Protein AF-A0A7W8QBM6-F1 (afdb_monomer_lite)

Organism: Paraburkholderia atlantica (NCBI:txid2654982)

Sequence (50 aa):
MIDGINLHPHGHMAMYDGQYWISDFKQWHGFYPGPDYGSARPDYKVYRHD

Foldseek 3Di:
DFAADPVGHRGDDFDDPPPFTDDVHTQPPHDDNDDVCVVVVTDDDDDDDD

Secondary structure (DSSP, 8-state):
-B--BTTBTT-B--EE-SSSEESSSEETTSSSSSHHHHHH---B------

pLDDT: mean 95.47, std 2.97, range [77.75, 97.94]

Radius of gyration: 10.79 Å; chains: 1; bounding box: 26×19×24 Å

Structure (mmCIF, N/CA/C/O backbone):
data_AF-A0A7W8QBM6-F1
#
_entry.id   AF-A0A7W8QBM6-F1
#
loop_
_atom_site.group_PDB
_atom_site.id
_atom_site.type_symbol
_atom_site.label_atom_id
_atom_site.label_alt_id
_atom_site.label_comp_id
_atom_site.label_asym_id
_atom_site.label_entity_id
_atom_site.label_seq_id
_atom_site.pdbx_PDB_ins_code
_atom_site.Cartn_x
_atom_site.Cartn_y
_atom_site.Cartn_z
_atom_site.occupancy
_atom_site.B_iso_or_equiv
_atom_site.auth_seq_id
_atom_site.auth_comp_id
_atom_site.auth_asym_id
_atom_site.auth_atom_id
_atom_site.pdbx_PDB_model_num
ATOM 1 N N . MET A 1 1 ? -4.933 -10.015 0.102 1.00 93.88 1 MET A N 1
ATOM 2 C CA . MET A 1 1 ? -3.836 -10.605 -0.683 1.00 93.88 1 MET A CA 1
ATOM 3 C C . MET A 1 1 ? -3.902 -10.050 -2.085 1.00 93.88 1 MET A C 1
ATOM 5 O O . MET A 1 1 ? -4.970 -10.096 -2.681 1.00 93.88 1 MET A O 1
ATOM 9 N N . ILE A 1 2 ? -2.803 -9.460 -2.526 1.00 95.62 2 ILE A N 1
ATOM 10 C CA . ILE A 1 2 ? -2.581 -8.845 -3.828 1.00 95.62 2 ILE A CA 1
ATOM 11 C C . ILE A 1 2 ? -1.720 -9.814 -4.629 1.00 95.62 2 ILE A C 1
ATOM 13 O O . ILE A 1 2 ? -0.739 -10.327 -4.082 1.00 95.62 2 ILE A O 1
ATOM 17 N N . ASP A 1 3 ? -2.079 -10.054 -5.883 1.00 97.12 3 ASP A N 1
ATOM 18 C CA . ASP A 1 3 ? -1.327 -10.945 -6.759 1.00 97.12 3 ASP A CA 1
ATOM 19 C C . ASP A 1 3 ? 0.040 -10.355 -7.144 1.00 97.12 3 ASP A C 1
ATOM 21 O O . ASP A 1 3 ? 0.304 -9.155 -7.012 1.00 97.12 3 ASP A O 1
ATOM 25 N N . GLY A 1 4 ? 0.940 -11.232 -7.589 1.00 95.94 4 GLY A N 1
ATOM 26 C CA . GLY A 1 4 ? 2.289 -10.861 -7.997 1.00 95.94 4 GLY A CA 1
ATOM 27 C C . GLY A 1 4 ? 2.326 -10.019 -9.270 1.00 95.94 4 GLY A C 1
ATOM 28 O O . GLY A 1 4 ? 1.519 -10.189 -10.182 1.00 95.94 4 GLY A O 1
ATOM 29 N N . ILE A 1 5 ? 3.319 -9.138 -9.350 1.00 95.88 5 ILE A N 1
ATOM 30 C CA . ILE A 1 5 ? 3.651 -8.349 -10.545 1.00 95.88 5 ILE A CA 1
ATOM 31 C C . ILE A 1 5 ? 5.092 -8.643 -10.975 1.00 95.88 5 ILE A C 1
ATOM 33 O O . ILE A 1 5 ? 5.855 -9.217 -10.208 1.00 95.88 5 ILE A O 1
ATOM 37 N N . ASN A 1 6 ? 5.500 -8.233 -12.181 1.00 94.56 6 ASN A N 1
ATOM 38 C CA . ASN A 1 6 ? 6.822 -8.571 -12.739 1.00 94.56 6 ASN A CA 1
ATOM 39 C C . ASN A 1 6 ? 8.001 -8.258 -11.788 1.00 94.56 6 ASN A C 1
ATOM 41 O O . ASN A 1 6 ? 8.892 -9.080 -11.607 1.00 94.56 6 ASN A O 1
ATOM 45 N N . LEU A 1 7 ? 7.979 -7.091 -11.132 1.00 92.88 7 LEU A N 1
ATOM 46 C CA . LEU A 1 7 ? 9.012 -6.687 -10.165 1.00 92.88 7 LEU A CA 1
ATOM 47 C C . LEU A 1 7 ? 8.810 -7.282 -8.758 1.00 92.88 7 LEU A C 1
ATOM 49 O O . LEU A 1 7 ? 9.728 -7.260 -7.946 1.00 92.88 7 LEU A O 1
ATOM 53 N N . HIS A 1 8 ? 7.623 -7.826 -8.471 1.00 94.50 8 HIS A N 1
ATOM 54 C CA . HIS A 1 8 ? 7.237 -8.378 -7.170 1.00 94.50 8 HIS A CA 1
ATOM 55 C C . HIS A 1 8 ? 6.416 -9.667 -7.357 1.00 94.50 8 HIS A C 1
ATOM 57 O O . HIS A 1 8 ? 5.195 -9.668 -7.172 1.00 94.50 8 HIS A O 1
ATOM 63 N N . PRO A 1 9 ? 7.057 -10.781 -7.751 1.00 96.25 9 PRO A N 1
ATOM 64 C CA . PRO A 1 9 ? 6.352 -11.981 -8.209 1.00 96.25 9 PRO A CA 1
ATOM 65 C C . PRO A 1 9 ? 5.585 -12.709 -7.099 1.00 96.25 9 PRO A C 1
ATOM 67 O O . PRO A 1 9 ? 4.687 -13.496 -7.382 1.00 96.25 9 PRO A O 1
ATOM 70 N N . HIS A 1 10 ? 5.916 -12.448 -5.835 1.00 96.50 10 HIS A N 1
ATOM 71 C CA . HIS A 1 10 ? 5.283 -13.091 -4.682 1.00 96.50 10 HIS A CA 1
ATOM 72 C C . HIS A 1 10 ? 4.020 -12.372 -4.186 1.00 96.50 10 HIS A C 1
ATOM 74 O O . HIS A 1 10 ? 3.383 -12.843 -3.245 1.00 96.50 10 HIS A O 1
ATOM 80 N N . GLY A 1 11 ? 3.648 -11.254 -4.816 1.00 96.25 11 GLY A N 1
ATOM 81 C CA . GLY A 1 11 ? 2.497 -10.460 -4.406 1.00 96.25 11 GLY A CA 1
ATOM 82 C C . GLY A 1 11 ? 2.692 -9.803 -3.042 1.00 96.25 11 GLY A C 1
ATOM 83 O O . GLY A 1 11 ? 3.815 -9.621 -2.562 1.00 96.25 11 GLY A O 1
ATOM 84 N N . HIS A 1 12 ? 1.581 -9.415 -2.421 1.00 97.56 12 HIS A N 1
ATOM 85 C CA . HIS A 1 12 ? 1.605 -8.714 -1.141 1.00 97.56 12 HIS A CA 1
ATOM 86 C C . HIS A 1 12 ? 0.387 -9.035 -0.267 1.00 97.56 12 HIS A C 1
ATOM 88 O O . HIS A 1 12 ? -0.726 -9.258 -0.748 1.00 97.56 12 HIS A O 1
ATOM 94 N N . MET A 1 13 ? 0.573 -9.036 1.052 1.00 97.50 13 MET A N 1
ATOM 95 C CA . MET A 1 13 ? -0.506 -9.218 2.020 1.00 97.50 13 MET A CA 1
ATOM 96 C C . MET A 1 13 ? -0.413 -8.180 3.128 1.00 97.50 13 MET A C 1
ATOM 98 O O . MET A 1 13 ? 0.654 -7.955 3.689 1.00 97.50 13 MET A O 1
ATOM 102 N N . ALA A 1 14 ? -1.566 -7.613 3.467 1.00 97.75 14 ALA A N 1
ATOM 103 C CA . ALA A 1 14 ? -1.731 -6.694 4.577 1.00 97.75 14 ALA A CA 1
ATOM 104 C C . ALA A 1 14 ? -3.088 -6.929 5.247 1.00 97.75 14 ALA A C 1
ATOM 106 O O . ALA A 1 14 ? -4.039 -7.397 4.608 1.00 97.75 14 ALA A O 1
ATOM 107 N N . MET A 1 15 ? -3.169 -6.573 6.523 1.00 97.88 15 MET A N 1
ATOM 108 C CA . MET A 1 15 ? -4.384 -6.554 7.329 1.00 97.88 15 MET A CA 1
ATOM 109 C C . MET A 1 15 ? -4.767 -5.108 7.636 1.00 97.88 15 MET A C 1
ATOM 111 O O . MET A 1 15 ? -3.899 -4.252 7.780 1.00 97.88 15 MET A O 1
AT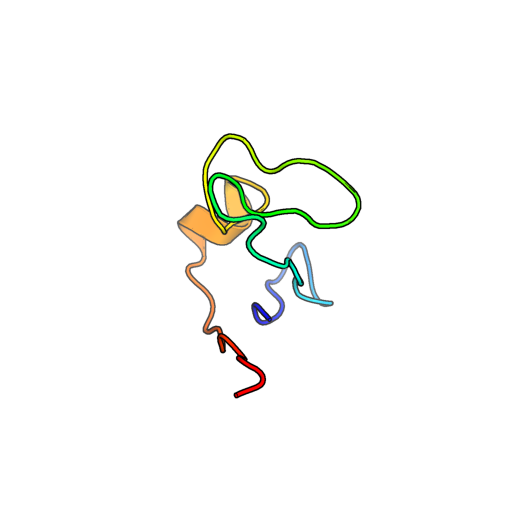OM 115 N N . TYR A 1 16 ? -6.061 -4.820 7.727 1.00 97.50 16 TYR A N 1
ATOM 116 C CA . TYR A 1 16 ? -6.531 -3.485 8.083 1.00 97.50 16 TYR A CA 1
ATOM 117 C C . TYR A 1 16 ? -6.681 -3.363 9.602 1.00 97.50 16 TYR A C 1
ATOM 119 O O . TYR A 1 16 ? -7.388 -4.168 10.204 1.00 97.50 16 TYR A O 1
ATOM 127 N N . ASP A 1 17 ? -6.034 -2.369 10.216 1.00 96.50 17 ASP A N 1
ATOM 128 C CA . ASP A 1 17 ? -6.077 -2.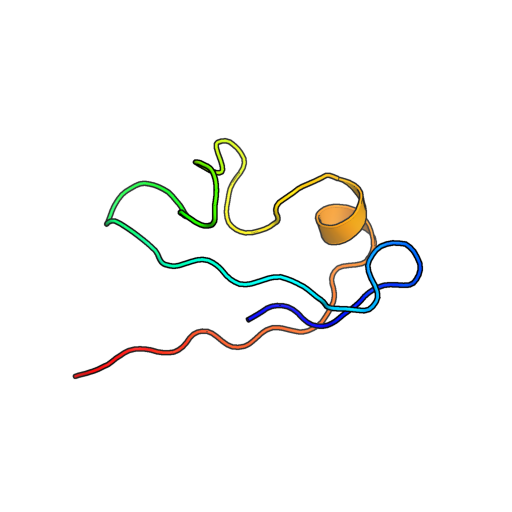140 11.672 1.00 96.50 17 ASP A CA 1
ATOM 129 C C . ASP A 1 17 ? -7.249 -1.246 12.128 1.00 96.50 17 ASP A C 1
ATOM 131 O O . ASP A 1 17 ? -7.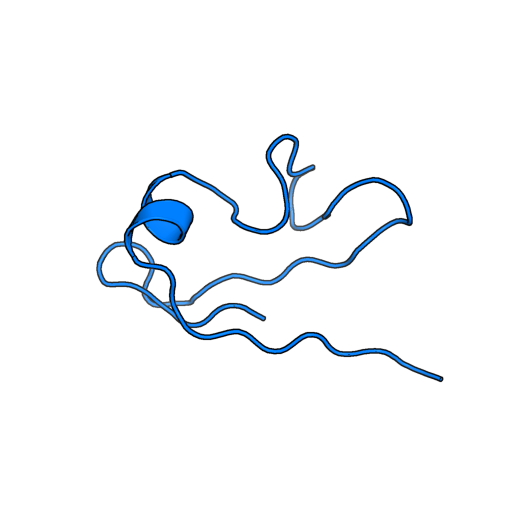395 -0.966 13.315 1.00 96.50 17 ASP A O 1
ATOM 135 N N . GLY A 1 18 ? -8.094 -0.805 11.189 1.00 96.12 18 GLY A N 1
ATOM 136 C CA . GLY A 1 18 ? -9.174 0.159 11.425 1.00 96.12 18 GLY A CA 1
ATOM 137 C C . GLY A 1 18 ? -8.860 1.573 10.931 1.00 96.12 18 GLY A C 1
ATOM 138 O O . GLY A 1 18 ? -9.777 2.379 10.789 1.00 96.12 18 GLY A O 1
ATOM 139 N N . GLN A 1 19 ? -7.597 1.867 10.610 1.00 96.62 19 GLN A N 1
ATOM 140 C CA . GLN A 1 19 ? -7.173 3.145 10.040 1.00 96.62 19 GLN A CA 1
ATOM 141 C C . GLN A 1 19 ? -6.190 2.969 8.873 1.00 96.62 19 GLN A C 1
ATOM 143 O O . GLN A 1 19 ? -6.338 3.623 7.839 1.00 96.62 19 GLN A O 1
ATOM 148 N N . TYR A 1 20 ? -5.225 2.065 9.005 1.00 97.88 20 TYR A N 1
ATOM 149 C CA . TYR A 1 20 ? -4.159 1.792 8.053 1.00 97.88 20 TYR A CA 1
ATOM 150 C C . TYR A 1 20 ? -4.107 0.316 7.664 1.00 97.88 20 TYR A C 1
ATOM 152 O O . TYR A 1 20 ? -4.546 -0.580 8.385 1.00 97.88 20 TYR A O 1
ATOM 160 N N . TRP A 1 21 ? -3.519 0.064 6.499 1.00 97.94 21 TRP A N 1
ATOM 161 C CA . TRP A 1 21 ? -3.121 -1.281 6.117 1.00 97.94 21 TRP A CA 1
ATOM 162 C C . TRP A 1 21 ? -1.739 -1.580 6.690 1.00 97.94 21 TRP A C 1
ATOM 164 O O . TRP A 1 21 ? -0.802 -0.802 6.509 1.00 97.94 21 TRP A O 1
ATOM 174 N N . ILE A 1 22 ? -1.624 -2.710 7.374 1.00 97.62 22 ILE A N 1
ATOM 175 C CA . ILE A 1 22 ? -0.433 -3.146 8.093 1.00 97.62 22 ILE A CA 1
ATOM 176 C C . ILE A 1 22 ? 0.041 -4.479 7.511 1.00 97.62 22 ILE A C 1
ATOM 178 O O . ILE A 1 22 ? -0.728 -5.441 7.437 1.00 97.62 22 ILE A O 1
ATOM 182 N N . SER A 1 23 ? 1.302 -4.527 7.097 1.00 96.31 23 SER A N 1
ATOM 183 C CA . SER A 1 23 ? 2.035 -5.745 6.741 1.00 96.31 23 SER A CA 1
ATOM 184 C C . SER A 1 23 ? 3.178 -5.951 7.750 1.00 96.31 23 SER A C 1
ATOM 186 O O . SER A 1 23 ? 3.004 -5.750 8.949 1.00 96.31 23 SER A O 1
ATOM 188 N N . ASP A 1 24 ? 4.365 -6.302 7.275 1.00 96.19 24 ASP A N 1
ATOM 189 C CA . ASP A 1 24 ? 5.645 -6.086 7.953 1.00 96.19 24 ASP A CA 1
ATOM 190 C C . ASP A 1 24 ? 5.963 -4.599 8.233 1.00 96.19 24 ASP A C 1
ATOM 192 O O . ASP A 1 24 ? 6.838 -4.302 9.047 1.00 96.19 24 ASP A O 1
ATOM 196 N N . PHE A 1 25 ? 5.240 -3.658 7.614 1.00 96.44 25 PHE A N 1
ATOM 197 C CA . PHE A 1 25 ? 5.313 -2.225 7.902 1.00 96.44 25 PHE A CA 1
ATOM 198 C C . PHE A 1 25 ? 3.940 -1.541 7.792 1.00 96.44 25 PHE A C 1
ATOM 200 O O . PHE A 1 25 ? 2.963 -2.093 7.284 1.00 96.44 25 PHE A O 1
ATOM 207 N N . LYS A 1 26 ? 3.858 -0.299 8.286 1.00 97.56 26 LYS A N 1
ATOM 208 C CA . LYS A 1 26 ? 2.660 0.539 8.163 1.00 97.56 26 LYS A CA 1
ATOM 209 C C . LYS A 1 26 ? 2.583 1.177 6.777 1.00 97.56 26 LYS A C 1
ATOM 211 O O . LYS A 1 26 ? 3.444 1.980 6.417 1.00 97.56 26 LYS A O 1
ATOM 216 N N . GLN A 1 27 ? 1.516 0.897 6.036 1.00 96.94 27 GLN A N 1
ATOM 217 C CA . GLN A 1 27 ? 1.314 1.440 4.696 1.00 96.94 27 GLN A CA 1
ATOM 218 C C . GLN A 1 27 ? 0.570 2.778 4.761 1.00 96.94 27 GLN A C 1
ATOM 220 O O . GLN A 1 27 ? -0.654 2.851 4.886 1.00 96.94 27 GLN A O 1
ATOM 225 N N . TRP A 1 28 ? 1.329 3.870 4.678 1.00 95.44 28 TRP A N 1
ATOM 226 C CA . TRP A 1 28 ? 0.799 5.236 4.766 1.00 95.44 28 TRP A CA 1
ATOM 227 C C . TRP A 1 28 ? -0.058 5.652 3.569 1.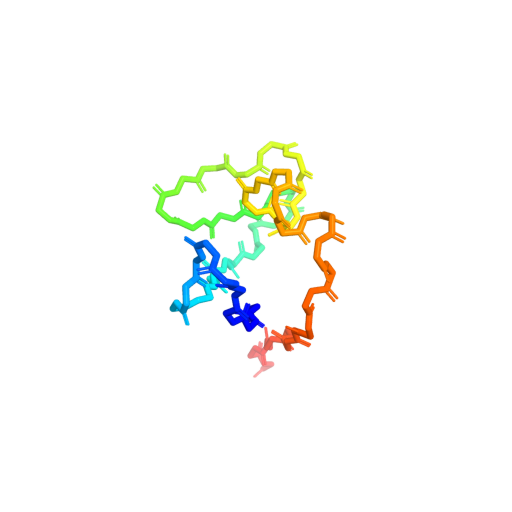00 95.44 28 TRP A C 1
ATOM 229 O O . TRP A 1 28 ? -0.893 6.545 3.693 1.00 95.44 28 TRP A O 1
ATOM 239 N N . HIS A 1 29 ? 0.143 5.007 2.421 1.00 94.56 29 HIS A N 1
ATOM 240 C CA . HIS A 1 29 ? -0.451 5.396 1.142 1.00 94.56 29 HIS A CA 1
ATOM 241 C C . HIS A 1 29 ? -1.544 4.429 0.665 1.00 94.56 29 HIS A C 1
ATOM 243 O O . HIS A 1 29 ? -1.888 4.402 -0.514 1.00 94.56 29 HIS A O 1
ATOM 249 N N . GLY A 1 30 ? -2.125 3.664 1.594 1.00 94.25 30 GLY A N 1
ATOM 250 C CA . GLY A 1 30 ? -3.249 2.771 1.333 1.00 94.25 30 GLY A CA 1
ATOM 251 C C . GLY A 1 30 ? -2.844 1.302 1.265 1.00 94.25 30 GLY A C 1
ATOM 252 O O . GLY A 1 30 ? -1.891 0.880 1.906 1.00 94.25 30 GLY A O 1
ATOM 253 N N . PHE A 1 31 ? -3.633 0.516 0.536 1.00 95.12 31 PHE A N 1
ATOM 254 C CA . PHE A 1 31 ? -3.505 -0.943 0.497 1.00 95.12 31 PHE A CA 1
ATOM 255 C C . PHE A 1 31 ? -2.303 -1.439 -0.315 1.00 95.12 31 PHE A C 1
ATOM 257 O O . PHE A 1 31 ? -1.741 -2.483 0.006 1.00 95.12 31 PHE A O 1
ATOM 264 N N . TYR A 1 32 ? -1.931 -0.707 -1.369 1.00 96.00 32 TYR A N 1
ATOM 265 C CA . TYR A 1 32 ? -0.774 -1.043 -2.191 1.00 96.00 32 TYR A CA 1
ATOM 266 C C . TYR A 1 32 ? 0.527 -0.617 -1.485 1.00 96.00 32 TYR A C 1
ATOM 268 O O . TYR A 1 32 ? 0.636 0.550 -1.099 1.00 96.00 32 TYR A O 1
ATOM 276 N N . PRO A 1 33 ? 1.539 -1.502 -1.388 1.00 95.19 33 PRO A N 1
ATOM 277 C CA . PRO A 1 33 ? 2.773 -1.237 -0.636 1.00 95.19 33 PRO A CA 1
ATOM 278 C C . PRO A 1 33 ? 3.736 -0.277 -1.330 1.00 95.19 33 PRO A C 1
ATOM 280 O O . PRO A 1 33 ? 4.734 0.129 -0.740 1.00 95.19 33 PRO A O 1
ATOM 283 N N . GLY A 1 34 ? 3.465 0.087 -2.583 1.00 94.56 34 GLY A N 1
ATOM 284 C CA . GLY A 1 34 ? 4.334 0.954 -3.362 1.00 94.56 34 GLY A CA 1
ATOM 285 C C . GLY A 1 34 ? 3.761 1.322 -4.733 1.00 94.56 34 GLY A C 1
ATOM 286 O O . GLY A 1 34 ? 2.714 0.803 -5.139 1.00 94.56 34 GLY A O 1
ATOM 287 N N . PRO A 1 35 ? 4.453 2.215 -5.463 1.00 95.06 35 PRO A N 1
ATOM 288 C CA . PRO A 1 35 ? 3.981 2.762 -6.736 1.00 95.06 35 PRO A CA 1
ATOM 289 C C . PRO A 1 35 ? 3.856 1.711 -7.847 1.00 95.06 35 PRO A C 1
ATOM 291 O O . PRO A 1 35 ? 2.966 1.827 -8.692 1.00 95.06 35 PRO A O 1
ATOM 294 N N . ASP A 1 36 ? 4.685 0.663 -7.828 1.00 95.81 36 ASP A N 1
ATOM 295 C CA . ASP A 1 36 ? 4.651 -0.396 -8.844 1.00 95.81 36 ASP A CA 1
ATOM 296 C C . ASP A 1 36 ? 3.326 -1.165 -8.817 1.00 95.81 36 ASP A C 1
ATOM 298 O O . ASP A 1 36 ? 2.727 -1.423 -9.861 1.00 95.81 36 ASP A O 1
ATOM 302 N N . TYR A 1 37 ? 2.810 -1.451 -7.620 1.00 95.19 37 TYR A N 1
ATOM 303 C CA . TYR A 1 37 ? 1.499 -2.075 -7.442 1.00 95.19 37 TYR A CA 1
ATOM 304 C C . TYR A 1 37 ? 0.354 -1.141 -7.844 1.00 95.19 37 TYR A C 1
ATOM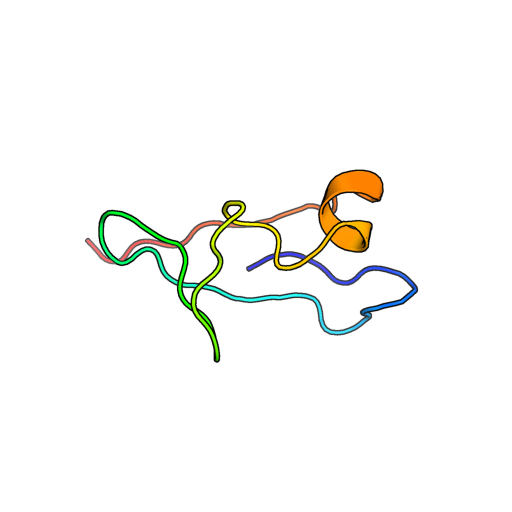 306 O O . TYR A 1 37 ? -0.596 -1.576 -8.491 1.00 95.19 37 TYR A O 1
ATOM 314 N N . GLY A 1 38 ? 0.462 0.152 -7.517 1.00 93.06 38 GLY A N 1
ATOM 315 C CA . GLY A 1 38 ? -0.519 1.154 -7.939 1.00 93.06 38 GLY A CA 1
ATOM 316 C C . GLY A 1 38 ? -0.598 1.310 -9.462 1.00 93.06 38 GLY A C 1
ATOM 317 O O . GLY A 1 38 ? -1.684 1.511 -10.001 1.00 93.06 38 GLY A O 1
ATOM 318 N N . SER A 1 39 ? 0.534 1.166 -10.154 1.00 94.81 39 SER A N 1
ATOM 319 C CA . SER A 1 39 ? 0.621 1.264 -11.616 1.00 94.81 39 SER A CA 1
ATOM 320 C C . SER A 1 39 ? 0.141 -0.010 -12.310 1.00 94.81 39 SER A C 1
ATOM 322 O O . SER A 1 39 ? -0.631 0.062 -13.263 1.00 94.81 39 SER A O 1
ATOM 324 N N . ALA A 1 40 ? 0.566 -1.178 -11.823 1.00 95.19 40 ALA A N 1
ATOM 325 C CA . ALA A 1 40 ? 0.212 -2.471 -12.405 1.00 95.19 40 ALA A CA 1
ATOM 326 C C . ALA A 1 40 ? -1.244 -2.879 -12.133 1.00 95.19 40 ALA A C 1
ATOM 328 O O . ALA A 1 40 ? -1.819 -3.617 -12.927 1.00 95.19 40 ALA A O 1
ATOM 329 N N . ARG A 1 41 ? -1.834 -2.395 -11.028 1.00 94.31 41 ARG A N 1
ATOM 330 C CA . ARG A 1 41 ? -3.210 -2.692 -10.592 1.00 94.31 41 ARG A CA 1
ATOM 331 C C . ARG A 1 41 ? -3.553 -4.194 -10.660 1.00 94.31 41 ARG A C 1
ATOM 333 O O . ARG A 1 41 ? -4.540 -4.547 -11.306 1.00 94.31 41 ARG A O 1
ATOM 340 N N . PRO A 1 42 ? -2.748 -5.073 -10.034 1.00 95.94 42 PRO A N 1
ATOM 341 C CA . PRO A 1 42 ? -3.023 -6.506 -10.031 1.00 95.94 42 PRO A CA 1
ATOM 342 C C . PRO A 1 42 ? -4.322 -6.828 -9.285 1.00 95.94 42 PRO A C 1
ATOM 344 O O . PRO A 1 42 ? -4.779 -6.061 -8.430 1.00 95.94 42 PRO A O 1
ATOM 347 N N . ASP A 1 43 ? -4.879 -7.999 -9.582 1.00 97.25 43 ASP A N 1
ATOM 348 C CA . ASP A 1 43 ? -6.035 -8.525 -8.866 1.00 97.25 43 ASP A CA 1
ATOM 349 C C . ASP A 1 43 ? -5.718 -8.746 -7.379 1.00 97.25 43 ASP A C 1
ATOM 351 O O . ASP A 1 43 ? -4.575 -8.966 -6.961 1.00 97.25 43 ASP A O 1
ATOM 355 N N . TYR A 1 44 ? -6.756 -8.656 -6.547 1.00 96.81 44 TYR A N 1
ATOM 356 C CA . TYR A 1 44 ? -6.632 -8.859 -5.111 1.00 96.81 44 TYR A CA 1
ATOM 357 C C . TYR A 1 44 ? -7.906 -9.436 -4.495 1.00 96.81 44 TYR A C 1
ATOM 359 O O . TYR A 1 44 ? -9.019 -9.263 -4.990 1.00 96.81 44 TYR A O 1
ATOM 367 N N . LYS A 1 45 ? -7.738 -10.091 -3.346 1.00 97.38 45 LYS A N 1
ATOM 368 C CA . LYS A 1 45 ? -8.825 -10.590 -2.494 1.00 97.38 45 LYS A CA 1
ATOM 369 C C . LYS A 1 45 ? -8.685 -10.036 -1.082 1.00 97.38 45 LYS A C 1
ATOM 371 O O . LYS A 1 45 ? -7.592 -10.064 -0.508 1.00 97.38 45 LYS A O 1
ATOM 376 N N . VAL A 1 46 ? -9.786 -9.552 -0.510 1.00 96.12 46 VAL A N 1
ATOM 377 C CA . VAL A 1 46 ? -9.869 -9.138 0.899 1.00 96.12 46 VAL A CA 1
ATOM 378 C C . VAL A 1 46 ? -10.631 -10.213 1.661 1.00 96.12 46 VAL A C 1
ATOM 380 O O . VAL A 1 46 ? -11.742 -10.568 1.280 1.00 96.12 46 VAL A O 1
ATOM 383 N N . TYR A 1 47 ? -10.022 -10.728 2.725 1.00 95.56 47 TYR A N 1
ATOM 384 C CA . TYR A 1 47 ? -10.615 -11.746 3.586 1.00 95.56 47 TYR A CA 1
ATOM 385 C C . TYR A 1 47 ? -11.048 -11.108 4.905 1.00 95.56 47 TYR A C 1
ATOM 387 O O . TYR A 1 47 ? -10.398 -10.181 5.392 1.00 95.56 47 TYR A O 1
ATOM 395 N N . ARG A 1 48 ? -12.140 -11.611 5.477 1.00 95.25 48 ARG A N 1
ATOM 396 C CA . ARG A 1 48 ? -12.6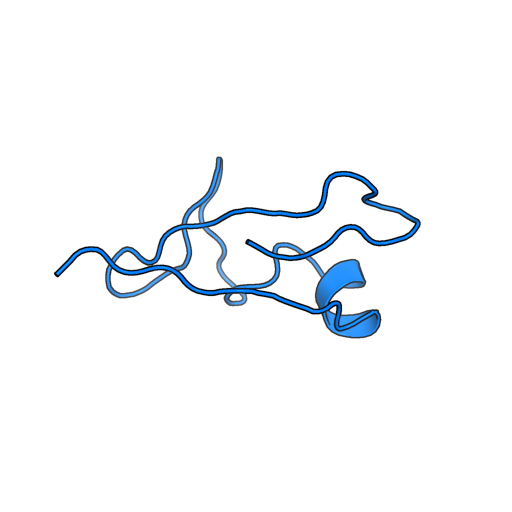50 -11.227 6.793 1.00 95.25 48 ARG A CA 1
ATOM 397 C C . ARG A 1 48 ? -13.055 -12.492 7.532 1.00 95.25 48 ARG A C 1
ATOM 399 O O . ARG A 1 48 ? -13.577 -13.413 6.910 1.00 95.25 48 ARG A O 1
ATOM 406 N N . HIS A 1 49 ? -12.769 -12.530 8.824 1.00 89.19 49 HIS A N 1
ATOM 407 C CA . HIS A 1 49 ? -13.336 -13.523 9.718 1.00 89.19 49 HIS A CA 1
ATOM 408 C C . HIS A 1 49 ? -14.546 -12.881 10.396 1.00 89.19 49 HIS A C 1
ATOM 410 O O . HIS A 1 49 ? -14.387 -11.821 11.004 1.00 89.19 49 HIS A O 1
ATOM 416 N N . ASP A 1 50 ? -15.714 -13.504 10.262 1.00 77.75 50 ASP A N 1
ATOM 417 C CA . ASP A 1 50 ? -16.942 -13.138 10.977 1.00 77.75 50 ASP A CA 1
ATOM 418 C C . ASP A 1 50 ? -17.141 -14.062 12.188 1.00 77.75 50 ASP A C 1
ATOM 420 O O . ASP A 1 50 ? -16.707 -15.237 12.110 1.00 77.75 50 ASP A O 1
#